Protein AF-A0A937WG40-F1 (afdb_monomer)

Secondary structure (DSSP, 8-state):
----HHHHHHHHHHHHHHHHHHHHHHHHHHHHHHHS---HHHHHHHHH---HHHHHHHHHHHTTS-HHHHHHHHHHH--

Radius of gyration: 14.98 Å; Cα contacts (8 Å, |Δi|>4): 62; chains: 1; bounding box: 38×21×43 Å

Structure (mmCIF, N/CA/C/O backbone):
data_AF-A0A937WG40-F1
#
_entry.id   AF-A0A937WG40-F1
#
loop_
_atom_site.group_PDB
_atom_site.id
_atom_site.type_symbol
_atom_site.label_atom_id
_atom_site.label_alt_id
_atom_site.label_comp_id
_atom_site.label_asym_id
_atom_site.label_entity_id
_atom_site.label_seq_id
_atom_site.pdbx_PDB_ins_code
_atom_site.Cartn_x
_atom_site.Cartn_y
_atom_site.Cartn_z
_atom_site.occupancy
_atom_site.B_iso_or_equiv
_atom_site.auth_seq_id
_atom_site.auth_comp_id
_atom_site.auth_asym_id
_atom_site.auth_atom_id
_atom_site.pdbx_PDB_model_num
ATOM 1 N N . MET A 1 1 ? -25.994 12.040 27.231 1.00 54.09 1 MET A N 1
ATOM 2 C CA . MET A 1 1 ? -26.008 10.704 26.593 1.00 54.09 1 MET A CA 1
ATOM 3 C C . MET A 1 1 ? -24.571 10.207 26.541 1.00 54.09 1 MET A C 1
ATOM 5 O O . MET A 1 1 ? -23.761 10.838 25.878 1.00 54.09 1 MET A O 1
ATOM 9 N N . L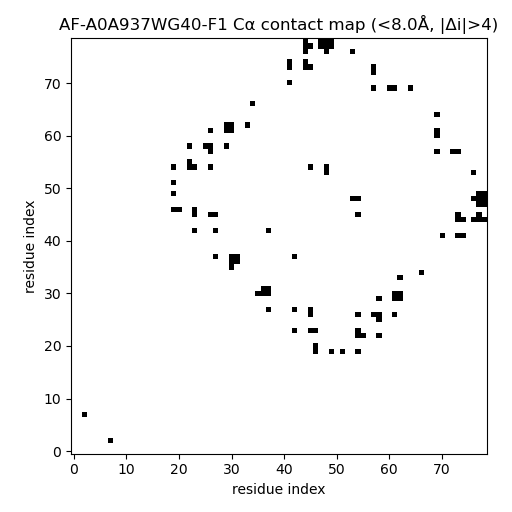YS A 1 2 ? -24.201 9.173 27.309 1.00 61.31 2 LYS A N 1
ATOM 10 C CA . LYS A 1 2 ? -22.859 8.578 27.206 1.00 61.31 2 LYS A CA 1
ATOM 11 C C . LYS A 1 2 ? -22.869 7.691 25.963 1.00 61.31 2 LYS A C 1
ATOM 13 O O . LYS A 1 2 ? -23.599 6.705 25.949 1.00 61.31 2 LYS A O 1
ATOM 18 N N . GLN A 1 3 ? -22.146 8.068 24.909 1.00 62.34 3 GLN A N 1
ATOM 19 C CA . GLN A 1 3 ? -21.924 7.156 23.786 1.00 62.34 3 GLN A CA 1
ATOM 20 C C . GLN A 1 3 ? -21.340 5.850 24.340 1.00 62.34 3 GLN A C 1
ATOM 22 O O . GLN A 1 3 ? -20.403 5.878 25.140 1.00 62.34 3 GLN A O 1
ATOM 27 N N . SER A 1 4 ? -21.943 4.722 23.961 1.00 81.31 4 SER A N 1
ATOM 28 C CA . SER A 1 4 ? -21.472 3.392 24.350 1.00 81.31 4 SER A CA 1
ATOM 29 C C . SER A 1 4 ? -20.014 3.228 23.914 1.00 81.31 4 SER A C 1
ATOM 31 O O . SER A 1 4 ? -19.671 3.554 22.776 1.00 81.31 4 SER A O 1
ATOM 33 N N . SER A 1 5 ? -19.150 2.735 24.806 1.00 85.19 5 SER A N 1
ATOM 34 C CA . SER A 1 5 ? -17.724 2.502 24.520 1.00 85.19 5 SER A CA 1
ATOM 35 C C . SER A 1 5 ? -17.516 1.619 23.285 1.00 85.19 5 SER A C 1
ATOM 37 O O . SER A 1 5 ? -16.559 1.818 22.542 1.00 85.19 5 SER A O 1
ATOM 39 N N . VAL A 1 6 ? -18.460 0.711 23.024 1.00 88.75 6 VAL A N 1
ATOM 40 C CA . VAL A 1 6 ? -18.495 -0.149 21.835 1.00 88.75 6 VAL A CA 1
ATOM 41 C C . VAL A 1 6 ? -18.679 0.671 20.558 1.00 88.75 6 VAL A C 1
ATOM 43 O O . VAL A 1 6 ? -17.950 0.472 19.593 1.00 88.75 6 VAL A O 1
ATOM 46 N N . VAL A 1 7 ? -19.605 1.634 20.555 1.00 90.19 7 VAL A N 1
ATOM 47 C CA . VAL A 1 7 ? -19.877 2.478 19.379 1.00 90.19 7 VAL A CA 1
ATOM 48 C C . VAL A 1 7 ? -18.661 3.335 19.043 1.00 90.19 7 VAL A C 1
ATOM 50 O O . VAL A 1 7 ? -18.287 3.438 17.880 1.00 90.19 7 VAL A O 1
ATOM 53 N N . LYS A 1 8 ? -17.995 3.899 20.058 1.00 89.62 8 LYS A N 1
ATOM 54 C CA . LYS A 1 8 ? -16.767 4.673 19.845 1.00 89.62 8 LYS A CA 1
ATOM 55 C C . LYS A 1 8 ? -15.652 3.813 19.240 1.00 89.62 8 LYS A C 1
ATOM 57 O O . LYS A 1 8 ? -15.042 4.223 18.262 1.00 89.62 8 LYS A O 1
ATOM 62 N N . ALA A 1 9 ? -15.435 2.609 19.771 1.00 91.12 9 ALA A N 1
ATOM 63 C CA . ALA A 1 9 ? -14.419 1.695 19.252 1.00 91.12 9 ALA A CA 1
ATOM 64 C C . ALA A 1 9 ? -14.688 1.268 17.797 1.00 91.12 9 ALA A C 1
ATOM 66 O O . ALA A 1 9 ? -13.748 1.141 17.014 1.00 91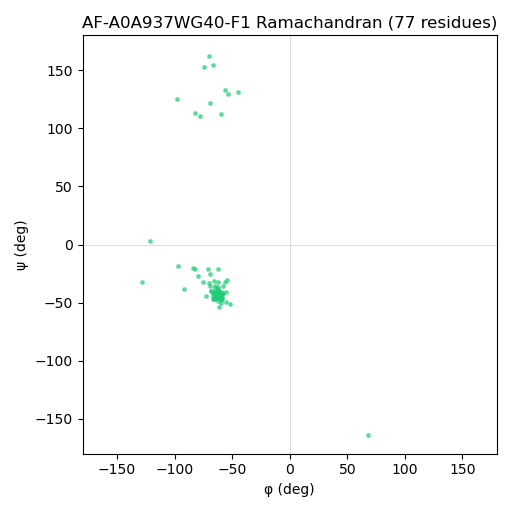.12 9 ALA A O 1
ATOM 67 N N . LEU A 1 10 ? -15.959 1.077 17.423 1.00 93.19 10 LEU A N 1
ATOM 68 C CA . LEU A 1 10 ? -16.347 0.774 16.043 1.00 93.19 10 LEU A CA 1
ATOM 69 C C . LEU A 1 10 ? -16.060 1.949 15.099 1.00 93.19 10 LEU A C 1
ATOM 71 O O . LEU A 1 10 ? -15.434 1.739 14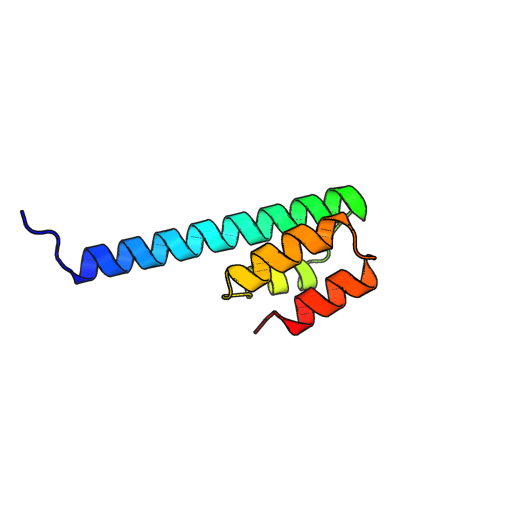.065 1.00 93.19 10 LEU A O 1
ATOM 75 N N . LEU A 1 11 ? -16.432 3.174 15.483 1.00 93.75 11 LEU A N 1
ATOM 76 C CA . LEU A 1 11 ? -16.155 4.380 14.692 1.00 93.75 11 LEU A CA 1
ATOM 77 C C . LEU A 1 11 ? -14.652 4.642 14.536 1.00 93.75 11 LEU A C 1
ATOM 79 O O . LEU A 1 11 ? -14.193 5.021 13.461 1.00 93.75 11 LEU A O 1
ATOM 83 N N . ASP A 1 12 ? -13.871 4.420 15.596 1.00 92.31 12 ASP A N 1
ATOM 84 C CA . ASP A 1 12 ? -12.414 4.556 15.541 1.00 92.31 12 ASP A CA 1
ATOM 85 C C . ASP A 1 12 ? -11.794 3.508 14.601 1.00 92.31 12 ASP A C 1
ATOM 87 O O . ASP A 1 12 ? -10.850 3.814 13.869 1.00 92.31 12 ASP A O 1
ATOM 91 N N . LYS A 1 13 ? -12.328 2.279 14.583 1.00 90.69 13 LYS A N 1
ATOM 92 C CA . LYS A 1 13 ? -11.892 1.223 13.660 1.00 90.69 13 LYS A CA 1
ATOM 93 C C . LYS A 1 13 ? -12.236 1.564 12.209 1.00 90.69 13 LYS A C 1
ATOM 95 O O . LYS A 1 13 ? -11.368 1.455 11.350 1.00 90.69 13 LYS A O 1
ATOM 100 N N . GLU A 1 14 ? -13.462 2.005 11.950 1.00 92.44 14 GLU A N 1
ATOM 101 C CA . GLU A 1 14 ? -13.921 2.406 10.617 1.00 92.44 14 GLU A CA 1
ATOM 102 C C . GLU A 1 14 ? -13.095 3.578 10.074 1.00 92.44 14 GLU A C 1
ATOM 104 O O . GLU A 1 14 ? -12.582 3.515 8.960 1.00 92.44 14 GLU A O 1
ATOM 109 N N . ARG A 1 15 ? -12.856 4.607 10.898 1.00 92.62 15 ARG A N 1
ATOM 110 C CA . ARG A 1 15 ? -12.001 5.742 10.527 1.00 92.62 15 ARG A CA 1
ATOM 111 C C . ARG A 1 15 ? -10.583 5.295 10.173 1.00 92.62 15 ARG A C 1
ATOM 113 O O . ARG A 1 15 ? -10.025 5.782 9.195 1.00 92.62 15 ARG A O 1
ATOM 120 N N . LYS A 1 16 ? -9.995 4.382 10.953 1.00 90.81 16 LYS A N 1
ATOM 121 C CA . LYS A 1 16 ? -8.668 3.827 10.646 1.00 90.81 16 LYS A CA 1
ATOM 122 C C . LYS A 1 16 ? -8.663 3.073 9.321 1.00 90.81 16 LYS A C 1
ATOM 124 O O . LYS A 1 16 ? -7.711 3.204 8.561 1.00 90.81 16 LYS A O 1
ATOM 129 N N . GLU A 1 17 ? -9.715 2.313 9.032 1.00 91.06 17 GLU A N 1
ATOM 130 C CA . GLU A 1 17 ? -9.826 1.584 7.770 1.00 91.06 17 GLU A CA 1
ATOM 131 C C . GLU A 1 17 ? -9.949 2.527 6.564 1.00 91.06 17 GLU A C 1
ATOM 133 O O . GLU A 1 17 ? -9.291 2.287 5.554 1.00 91.06 17 GLU A O 1
ATOM 138 N N . ILE A 1 18 ? -10.725 3.610 6.680 1.00 91.44 18 ILE A N 1
ATOM 139 C CA . ILE A 1 18 ? -10.859 4.634 5.631 1.00 91.44 18 ILE A CA 1
ATOM 140 C C . ILE A 1 18 ? -9.506 5.287 5.346 1.00 91.44 18 ILE A C 1
ATOM 142 O O . ILE A 1 18 ? -9.031 5.231 4.217 1.00 91.44 18 ILE A O 1
ATOM 146 N N . VAL A 1 19 ? -8.835 5.809 6.379 1.00 91.25 19 VAL A N 1
ATOM 147 C CA . VAL A 1 19 ? -7.524 6.473 6.234 1.00 91.25 19 VAL A CA 1
ATOM 148 C C . VAL A 1 19 ? -6.488 5.540 5.606 1.00 91.25 19 VAL A C 1
ATOM 150 O O . VAL A 1 19 ? -5.622 5.964 4.843 1.00 91.25 19 VAL A O 1
ATOM 153 N N . ARG A 1 20 ? -6.556 4.247 5.926 1.00 92.69 20 ARG A N 1
ATOM 154 C CA . ARG A 1 20 ? -5.677 3.233 5.347 1.00 92.69 20 ARG A CA 1
ATOM 155 C C . ARG A 1 20 ? -5.935 3.032 3.853 1.00 92.69 20 ARG A C 1
ATOM 157 O O . ARG A 1 20 ? -4.974 2.971 3.093 1.00 92.69 20 ARG A O 1
ATOM 164 N N . LYS A 1 21 ? -7.204 2.941 3.438 1.00 91.75 21 LYS A N 1
ATOM 165 C CA . LYS A 1 21 ? -7.584 2.816 2.021 1.00 91.75 21 LYS A CA 1
ATOM 166 C C . LYS A 1 21 ? -7.185 4.055 1.223 1.00 91.75 21 LYS A C 1
ATOM 168 O O . LYS A 1 21 ? -6.534 3.900 0.201 1.00 91.75 21 LYS A O 1
ATOM 173 N N . GLU A 1 22 ? -7.449 5.250 1.751 1.00 93.88 22 GLU A N 1
ATOM 174 C CA . GLU A 1 22 ? -7.028 6.517 1.130 1.00 93.88 22 GLU A CA 1
ATOM 175 C C . GLU A 1 22 ? -5.512 6.542 0.882 1.00 93.88 22 GLU A C 1
ATOM 177 O O . GLU A 1 22 ? -5.050 6.913 -0.190 1.00 93.88 22 GLU A O 1
ATOM 182 N N . ARG A 1 23 ? -4.706 6.048 1.830 1.00 93.81 23 ARG A N 1
ATOM 183 C CA . ARG A 1 23 ? -3.251 5.963 1.628 1.00 93.81 23 ARG A CA 1
ATOM 184 C C . ARG A 1 23 ? -2.822 4.932 0.600 1.00 93.81 23 ARG A C 1
ATOM 186 O O . ARG A 1 23 ? -1.818 5.147 -0.073 1.00 93.81 23 ARG A O 1
ATOM 193 N N . ALA A 1 24 ? -3.516 3.802 0.511 1.00 95.44 24 ALA A N 1
ATOM 194 C CA . ALA A 1 24 ? -3.265 2.840 -0.555 1.00 95.44 24 ALA A CA 1
ATOM 195 C C . ALA A 1 24 ? -3.545 3.485 -1.925 1.00 95.44 24 ALA A C 1
ATOM 197 O O . ALA A 1 24 ? -2.720 3.363 -2.826 1.00 95.44 24 ALA A O 1
ATOM 198 N N . GLU A 1 25 ? -4.638 4.241 -2.045 1.00 95.38 25 GLU A N 1
ATOM 199 C CA . GLU A 1 25 ? -5.000 4.997 -3.253 1.00 95.38 25 GLU A CA 1
ATOM 200 C C . GLU A 1 25 ? -3.982 6.101 -3.591 1.00 95.38 25 GLU A C 1
ATOM 202 O O . GLU A 1 25 ? -3.593 6.241 -4.754 1.00 95.38 25 GLU A O 1
ATOM 207 N N . ASP A 1 26 ? -3.467 6.827 -2.592 1.00 96.19 26 ASP A N 1
ATOM 208 C CA . ASP A 1 26 ? -2.388 7.808 -2.786 1.00 96.19 26 ASP A CA 1
ATOM 209 C C . ASP A 1 26 ? -1.131 7.149 -3.373 1.00 96.19 26 ASP A C 1
ATOM 211 O O . ASP A 1 26 ? -0.488 7.688 -4.277 1.00 96.19 26 ASP A O 1
ATOM 215 N N . ILE A 1 27 ? -0.769 5.963 -2.873 1.00 96.44 27 ILE A N 1
ATOM 216 C CA . ILE A 1 27 ? 0.385 5.208 -3.371 1.00 96.44 27 ILE A CA 1
ATOM 217 C C . ILE A 1 27 ? 0.152 4.770 -4.818 1.00 96.44 27 ILE A C 1
ATOM 219 O O . ILE A 1 27 ? 1.043 4.963 -5.646 1.00 96.44 27 ILE A O 1
ATOM 223 N N . ILE A 1 28 ? -1.027 4.217 -5.128 1.00 96.19 28 ILE A N 1
ATOM 224 C CA . ILE A 1 28 ? -1.407 3.821 -6.494 1.00 96.19 28 ILE A CA 1
ATOM 225 C C . ILE A 1 28 ? -1.261 5.018 -7.433 1.00 96.19 28 ILE A C 1
ATOM 227 O O . ILE A 1 28 ? -0.542 4.926 -8.423 1.00 96.19 28 ILE A O 1
ATOM 231 N N . SER A 1 29 ? -1.820 6.168 -7.057 1.00 96.00 29 SER A N 1
ATOM 232 C CA . SER A 1 29 ? -1.760 7.396 -7.856 1.00 96.00 29 SER A CA 1
ATOM 233 C C . SER A 1 29 ? -0.320 7.843 -8.140 1.00 96.00 29 SER A C 1
ATOM 235 O O . SER A 1 29 ? 0.014 8.237 -9.259 1.00 96.00 29 SER A O 1
ATOM 237 N N . VAL A 1 30 ? 0.572 7.763 -7.145 1.00 96.69 30 VAL A N 1
ATOM 238 C CA . VAL A 1 30 ? 1.997 8.095 -7.325 1.00 96.69 30 VAL A CA 1
ATOM 23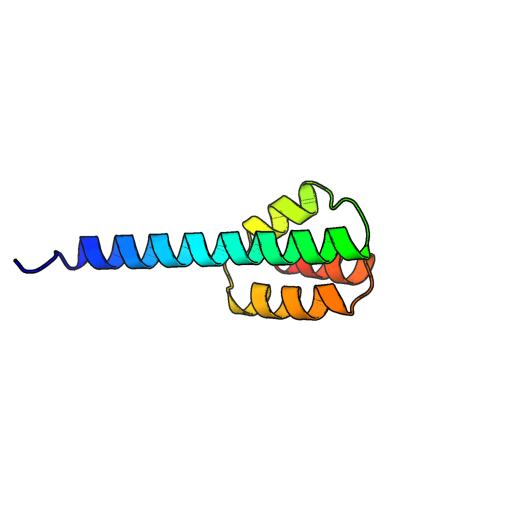9 C C . VAL A 1 30 ? 2.686 7.110 -8.271 1.00 96.69 30 VAL A C 1
ATOM 241 O O . VAL A 1 30 ? 3.496 7.520 -9.107 1.00 96.69 30 VAL A O 1
ATOM 244 N N . LEU A 1 31 ? 2.392 5.817 -8.146 1.00 96.00 31 LEU A N 1
ATOM 245 C CA . LEU A 1 31 ? 2.960 4.787 -9.013 1.00 96.00 31 LEU A CA 1
ATOM 246 C C . LEU A 1 31 ? 2.466 4.936 -10.453 1.00 96.00 31 LEU A C 1
ATOM 248 O O . LEU A 1 31 ? 3.289 4.885 -11.365 1.00 96.00 31 LEU A O 1
ATOM 252 N N . GLU A 1 32 ? 1.176 5.204 -10.652 1.00 95.94 32 GLU A N 1
ATOM 253 C CA . GLU A 1 32 ? 0.579 5.454 -11.966 1.00 95.94 32 GLU A CA 1
ATOM 254 C C . GLU A 1 32 ? 1.188 6.681 -12.644 1.00 95.94 32 GLU A C 1
ATOM 256 O O . GLU A 1 32 ? 1.581 6.627 -13.811 1.00 95.94 32 GLU A O 1
ATOM 261 N N . ALA A 1 33 ? 1.371 7.767 -11.890 1.00 96.19 33 ALA A N 1
ATOM 262 C CA . ALA A 1 33 ? 2.000 8.980 -12.397 1.00 96.19 33 ALA A CA 1
ATOM 263 C C . ALA A 1 33 ? 3.457 8.763 -12.846 1.00 96.19 33 ALA A C 1
ATOM 265 O O . ALA A 1 33 ? 3.924 9.431 -13.769 1.00 96.19 33 ALA A O 1
ATOM 266 N N . ARG A 1 34 ? 4.197 7.850 -12.201 1.00 95.75 34 ARG A N 1
ATOM 267 C CA . ARG A 1 34 ? 5.615 7.596 -12.517 1.00 95.75 34 ARG A CA 1
ATOM 268 C C . ARG A 1 34 ? 5.832 6.496 -13.544 1.00 95.75 34 ARG A C 1
ATOM 270 O O . ARG A 1 34 ? 6.764 6.588 -14.340 1.00 95.75 34 ARG A O 1
ATOM 277 N N . PHE A 1 35 ? 5.039 5.435 -13.482 1.00 94.62 35 PHE A N 1
ATOM 278 C CA . PHE A 1 35 ? 5.299 4.178 -14.181 1.00 94.62 35 PHE A CA 1
ATOM 279 C C . PHE A 1 35 ? 4.191 3.773 -15.150 1.00 94.62 35 PHE A C 1
ATOM 281 O O . PHE A 1 35 ? 4.287 2.693 -15.747 1.00 94.62 35 PHE A O 1
ATOM 288 N N . GLY A 1 36 ? 3.168 4.617 -15.297 1.00 94.12 36 GLY A N 1
ATOM 289 C CA . GLY A 1 36 ? 1.928 4.261 -15.965 1.00 94.12 36 GLY A CA 1
ATOM 290 C C . GLY A 1 36 ? 1.147 3.226 -15.164 1.00 94.12 36 GLY A C 1
ATOM 291 O O . GLY A 1 36 ? 1.434 2.978 -13.996 1.00 94.12 36 GLY A O 1
ATOM 292 N N . ASP A 1 37 ? 0.188 2.604 -15.834 1.00 93.69 37 ASP A N 1
ATOM 293 C CA . ASP A 1 37 ? -0.805 1.718 -15.234 1.00 93.69 37 ASP A CA 1
ATOM 294 C C . ASP A 1 37 ? -0.213 0.709 -14.229 1.00 93.69 37 ASP A C 1
ATOM 296 O O . ASP A 1 37 ? 0.794 0.026 -14.492 1.00 93.69 37 ASP A O 1
ATOM 300 N N . VAL A 1 38 ? -0.840 0.639 -13.054 1.00 93.81 38 VAL A N 1
ATOM 301 C CA . VAL A 1 38 ? -0.478 -0.279 -11.972 1.00 93.81 38 VAL A CA 1
ATOM 302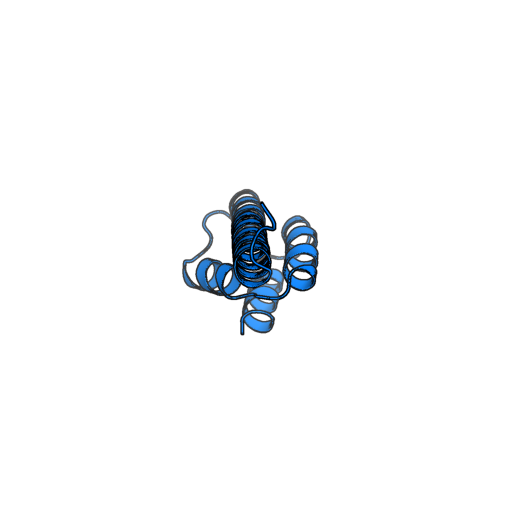 C C . VAL A 1 38 ? -1.405 -1.479 -12.044 1.00 93.81 38 VAL A C 1
ATOM 304 O O . VAL A 1 38 ? -2.619 -1.327 -12.005 1.00 93.81 38 VAL A O 1
ATOM 307 N N . ASN A 1 39 ? -0.839 -2.683 -12.120 1.00 92.62 39 ASN A N 1
ATOM 308 C CA . ASN A 1 39 ? -1.650 -3.892 -12.247 1.00 92.62 39 ASN A CA 1
ATOM 309 C C . ASN A 1 39 ? -2.502 -4.173 -10.990 1.00 92.62 39 ASN A C 1
ATOM 311 O O . ASN A 1 39 ? -2.116 -3.835 -9.866 1.00 92.62 39 ASN A O 1
ATOM 315 N N . ASP A 1 40 ? -3.613 -4.888 -11.184 1.00 94.00 40 ASP A N 1
ATOM 316 C CA . ASP A 1 40 ? -4.567 -5.243 -10.125 1.00 94.00 40 ASP A CA 1
ATOM 317 C C . ASP A 1 40 ? -3.927 -5.997 -8.951 1.00 94.00 40 ASP A C 1
ATOM 319 O O . ASP A 1 40 ? -4.353 -5.847 -7.809 1.00 94.00 40 ASP A O 1
ATOM 323 N N . THR A 1 41 ? -2.892 -6.80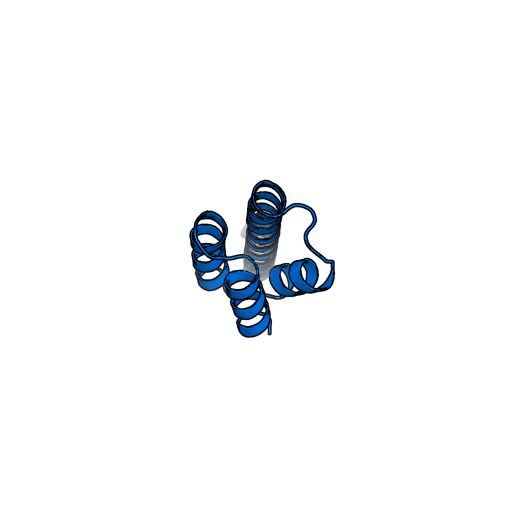8 -9.188 1.00 94.81 41 THR A N 1
ATOM 324 C CA . THR A 1 41 ? -2.195 -7.537 -8.116 1.00 94.81 41 THR A CA 1
ATOM 325 C C . THR A 1 41 ? -1.542 -6.568 -7.137 1.00 94.81 41 THR A C 1
ATOM 327 O O . THR A 1 41 ? -1.698 -6.716 -5.929 1.00 94.81 41 THR A O 1
ATOM 330 N N . ILE A 1 42 ? -0.846 -5.550 -7.644 1.00 95.31 42 ILE A N 1
ATOM 331 C CA . ILE A 1 42 ? -0.184 -4.536 -6.820 1.00 95.31 42 ILE A CA 1
ATOM 332 C C . ILE A 1 42 ? -1.214 -3.663 -6.103 1.00 95.31 42 ILE A C 1
ATOM 334 O O . ILE A 1 42 ? -1.040 -3.382 -4.915 1.00 95.31 42 ILE A O 1
ATOM 338 N N . GLN A 1 43 ? -2.307 -3.297 -6.776 1.00 94.81 43 GLN A N 1
ATOM 339 C CA . GLN A 1 43 ? -3.412 -2.572 -6.142 1.00 94.81 43 GLN A CA 1
ATOM 340 C C . GLN A 1 43 ? -4.020 -3.384 -4.986 1.00 94.81 43 GLN A C 1
ATOM 342 O O . GLN A 1 43 ? -4.153 -2.882 -3.869 1.00 94.81 43 GLN A O 1
ATOM 347 N N . ASN A 1 44 ? -4.301 -4.670 -5.212 1.00 94.88 44 ASN A N 1
ATOM 348 C CA . ASN A 1 44 ? -4.831 -5.570 -4.189 1.00 94.88 44 ASN A CA 1
ATOM 349 C C . ASN A 1 44 ? -3.860 -5.747 -3.014 1.00 94.88 44 ASN A C 1
ATOM 351 O O . ASN A 1 44 ? -4.288 -5.705 -1.860 1.00 94.88 44 ASN A O 1
ATOM 355 N N . CYS A 1 45 ? -2.558 -5.883 -3.286 1.00 96.00 45 CYS A N 1
ATOM 356 C CA . CYS A 1 45 ? -1.531 -5.922 -2.247 1.00 96.00 45 CYS A CA 1
ATOM 357 C C . CYS A 1 45 ? -1.544 -4.643 -1.400 1.00 96.00 45 CYS A C 1
ATOM 359 O O . CYS A 1 45 ? -1.564 -4.732 -0.177 1.00 96.00 45 CYS A O 1
ATOM 361 N N . LEU A 1 46 ? -1.596 -3.454 -2.012 1.00 95.00 46 LEU A N 1
ATOM 362 C CA . LEU A 1 46 ? -1.643 -2.182 -1.278 1.00 95.00 46 LEU A CA 1
ATOM 363 C C . LEU A 1 46 ? -2.868 -2.079 -0.364 1.00 95.00 46 LEU A C 1
ATOM 365 O O . LEU A 1 46 ? -2.743 -1.676 0.793 1.00 95.00 46 LEU A O 1
ATOM 369 N N . VAL A 1 47 ? -4.039 -2.493 -0.851 1.00 93.12 47 VAL A N 1
ATOM 370 C CA . VAL A 1 47 ? -5.281 -2.484 -0.064 1.00 93.12 47 VAL A CA 1
ATOM 371 C C . VAL A 1 47 ? -5.277 -3.557 1.036 1.00 93.12 47 VAL A C 1
ATOM 373 O O . VAL A 1 47 ? -5.998 -3.411 2.031 1.00 93.12 47 VAL A O 1
ATOM 376 N N . SER A 1 48 ? -4.462 -4.614 0.932 1.00 94.25 48 SER A N 1
ATOM 377 C CA . SER A 1 48 ? -4.344 -5.640 1.980 1.00 94.25 48 SER A CA 1
ATOM 378 C C . SER A 1 48 ? -3.444 -5.209 3.145 1.00 94.25 48 SER A C 1
ATOM 380 O O . SER A 1 48 ? -3.700 -5.615 4.281 1.00 94.25 48 SER A O 1
ATOM 382 N N . ILE A 1 49 ? -2.470 -4.318 2.913 1.00 94.44 49 ILE A N 1
ATOM 383 C CA . ILE A 1 49 ? -1.527 -3.844 3.940 1.00 94.44 49 ILE A CA 1
ATOM 384 C C . ILE A 1 49 ? -2.276 -3.170 5.094 1.00 94.44 49 ILE A C 1
ATOM 386 O O . ILE A 1 49 ? -2.867 -2.101 4.940 1.00 94.44 49 ILE A O 1
ATOM 390 N N . GLN A 1 50 ? -2.243 -3.795 6.273 1.00 92.06 50 GLN A N 1
ATOM 391 C CA . GLN A 1 50 ? -2.878 -3.279 7.495 1.00 92.06 50 GLN A CA 1
ATOM 392 C C . GLN A 1 50 ? -2.000 -2.276 8.252 1.00 92.06 50 GLN A C 1
ATOM 394 O O . GLN A 1 50 ? -2.504 -1.497 9.061 1.00 92.06 50 GLN A O 1
ATOM 399 N N . ASP A 1 51 ? -0.693 -2.303 7.996 1.00 92.31 51 ASP A N 1
ATOM 400 C CA . ASP A 1 51 ? 0.292 -1.475 8.682 1.00 92.31 51 ASP A CA 1
ATOM 401 C C . ASP A 1 51 ? 0.356 -0.066 8.065 1.00 92.31 51 ASP A C 1
ATOM 403 O O . ASP A 1 51 ? 0.768 0.144 6.921 1.00 92.31 51 ASP A O 1
ATOM 407 N N . GLU A 1 52 ? -0.057 0.923 8.856 1.00 90.94 52 GLU A N 1
ATOM 408 C CA . GLU A 1 52 ? -0.061 2.328 8.466 1.00 90.94 52 GLU A CA 1
ATOM 409 C C . GLU A 1 52 ? 1.356 2.884 8.227 1.00 90.94 52 GLU A C 1
ATOM 411 O O . GLU A 1 52 ? 1.548 3.718 7.332 1.00 90.94 52 GLU A O 1
ATOM 416 N N . ASP A 1 53 ? 2.351 2.444 8.998 1.00 92.12 53 ASP A N 1
ATOM 417 C CA . ASP A 1 53 ? 3.735 2.891 8.844 1.00 92.12 53 ASP A CA 1
ATOM 418 C C . ASP A 1 53 ? 4.388 2.242 7.619 1.00 92.12 53 ASP A C 1
ATOM 420 O O . ASP A 1 53 ? 5.147 2.909 6.907 1.00 92.12 53 ASP A O 1
ATOM 424 N N . ALA A 1 54 ? 4.007 1.004 7.288 1.00 95.62 54 ALA A N 1
ATOM 425 C CA . ALA A 1 54 ? 4.372 0.373 6.022 1.00 95.62 54 ALA A CA 1
ATOM 426 C C . ALA A 1 54 ? 3.821 1.158 4.818 1.00 95.62 54 ALA A C 1
ATOM 428 O O . ALA A 1 54 ? 4.569 1.446 3.882 1.00 95.62 54 ALA A O 1
ATOM 429 N N . LEU A 1 55 ? 2.556 1.596 4.860 1.00 95.00 55 LEU A N 1
ATOM 430 C CA . LEU A 1 55 ? 1.977 2.448 3.810 1.00 95.00 55 LEU A CA 1
ATOM 431 C C . LEU A 1 55 ? 2.700 3.799 3.702 1.00 95.00 55 LEU A C 1
ATOM 433 O O . LEU A 1 55 ? 3.031 4.239 2.603 1.00 95.00 55 LEU A O 1
ATOM 437 N N . ARG A 1 56 ? 3.031 4.453 4.825 1.00 94.38 56 ARG A N 1
ATOM 438 C CA . ARG A 1 56 ? 3.832 5.699 4.803 1.00 94.38 56 ARG A CA 1
ATOM 439 C C . ARG A 1 56 ? 5.200 5.494 4.171 1.00 94.38 56 ARG A C 1
ATOM 441 O O . ARG A 1 56 ? 5.673 6.354 3.424 1.00 94.38 56 ARG A O 1
ATOM 448 N N . TYR A 1 57 ? 5.852 4.386 4.505 1.00 95.75 57 TYR A N 1
ATOM 449 C CA . TYR A 1 57 ? 7.133 4.021 3.925 1.00 95.75 57 TYR A CA 1
ATOM 450 C C . TYR A 1 57 ? 7.007 3.813 2.413 1.00 95.75 57 TYR A C 1
ATOM 452 O O . TYR A 1 57 ? 7.772 4.408 1.650 1.00 95.75 57 TYR A O 1
ATOM 460 N N 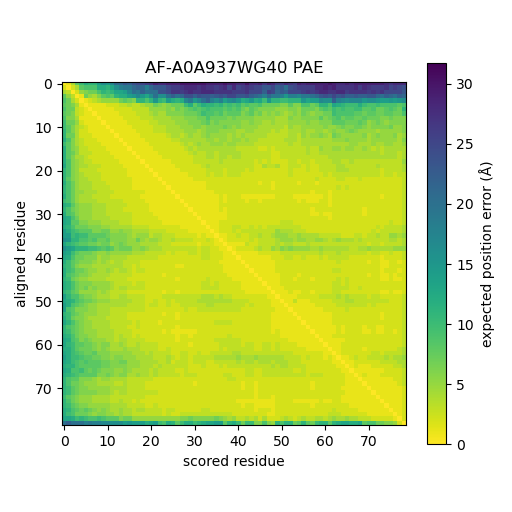. LEU A 1 58 ? 6.007 3.045 1.976 1.00 96.69 58 LEU A N 1
ATOM 461 C CA . LEU A 1 58 ? 5.734 2.789 0.566 1.00 96.69 58 LEU A CA 1
ATOM 462 C C . LEU A 1 58 ? 5.413 4.064 -0.206 1.00 96.69 58 LEU A C 1
ATOM 464 O O . LEU A 1 58 ? 5.945 4.232 -1.296 1.00 96.69 58 LEU A O 1
ATOM 468 N N . LEU A 1 59 ? 4.650 5.002 0.355 1.00 95.06 59 LEU A N 1
ATOM 469 C CA . LEU A 1 59 ? 4.363 6.284 -0.294 1.00 95.06 59 LEU A CA 1
ATOM 470 C C . LEU A 1 59 ? 5.644 7.073 -0.593 1.00 95.06 59 LEU A C 1
ATOM 472 O O . LEU A 1 59 ? 5.852 7.537 -1.712 1.00 95.06 59 LEU A O 1
ATOM 476 N N . ARG A 1 60 ? 6.562 7.155 0.379 1.00 94.62 60 ARG A N 1
ATOM 477 C CA . ARG A 1 60 ? 7.867 7.808 0.176 1.00 94.62 60 ARG A CA 1
ATOM 478 C C . ARG A 1 60 ? 8.709 7.081 -0.868 1.00 94.62 60 ARG A C 1
ATOM 480 O O . ARG A 1 60 ? 9.351 7.722 -1.693 1.00 94.62 60 ARG A O 1
ATOM 487 N N . GLN A 1 61 ? 8.725 5.750 -0.830 1.00 95.25 61 GLN A N 1
ATOM 488 C CA . GLN A 1 61 ? 9.489 4.940 -1.780 1.00 95.25 61 GLN A CA 1
ATOM 489 C C . GLN A 1 61 ? 8.899 4.992 -3.189 1.00 95.25 61 GLN A C 1
ATOM 491 O O . GLN A 1 61 ? 9.656 4.999 -4.154 1.00 95.25 61 GLN A O 1
ATOM 496 N N . SER A 1 62 ? 7.581 5.111 -3.320 1.00 94.19 62 SER A N 1
ATOM 497 C CA . SER A 1 62 ? 6.886 5.191 -4.606 1.00 94.19 62 SER A CA 1
ATOM 498 C C . SER A 1 62 ? 7.288 6.422 -5.400 1.00 94.19 62 SER A C 1
ATOM 500 O O . SER A 1 62 ? 7.194 6.389 -6.617 1.00 94.19 62 SER A O 1
ATOM 502 N N . ALA A 1 63 ? 7.825 7.462 -4.755 1.00 90.94 63 ALA A N 1
ATOM 503 C CA . ALA A 1 63 ? 8.374 8.638 -5.424 1.00 90.94 63 ALA A CA 1
ATOM 504 C C . ALA A 1 63 ? 9.819 8.468 -5.941 1.00 90.94 63 ALA A C 1
ATOM 506 O O . ALA A 1 63 ? 10.228 9.216 -6.827 1.00 90.94 63 ALA A O 1
ATOM 507 N N . VAL A 1 64 ? 10.602 7.515 -5.413 1.00 93.94 64 VAL A N 1
ATOM 508 C CA . VAL A 1 64 ? 12.062 7.445 -5.660 1.00 93.94 64 VAL A CA 1
ATOM 509 C C . VAL A 1 64 ? 12.578 6.090 -6.140 1.00 93.94 64 VAL A C 1
ATOM 511 O O . VAL A 1 64 ? 13.527 6.054 -6.915 1.00 93.94 64 VAL A O 1
ATOM 514 N N . ALA A 1 65 ? 11.973 4.981 -5.716 1.00 93.69 65 ALA A N 1
ATOM 515 C CA . ALA A 1 65 ? 12.413 3.634 -6.072 1.00 93.69 65 ALA A CA 1
ATOM 516 C C . ALA A 1 65 ? 12.140 3.323 -7.550 1.00 93.69 65 ALA A C 1
ATOM 518 O O . ALA A 1 65 ? 11.323 3.994 -8.187 1.00 93.69 65 ALA A O 1
ATOM 519 N N . GLU A 1 66 ? 12.810 2.301 -8.079 1.00 95.19 66 GLU A N 1
ATOM 520 C CA . GLU A 1 66 ? 12.510 1.712 -9.385 1.00 95.19 66 GLU A CA 1
ATOM 521 C C . GLU A 1 66 ? 11.233 0.862 -9.325 1.00 95.19 66 GLU A C 1
ATOM 523 O O . GLU A 1 66 ? 10.910 0.300 -8.275 1.00 95.19 66 GLU A O 1
ATOM 528 N N . LYS A 1 67 ? 10.527 0.726 -10.459 1.00 92.50 67 LYS A N 1
ATOM 529 C CA . LYS A 1 67 ? 9.236 0.015 -10.548 1.00 92.50 67 LYS A CA 1
ATOM 530 C C . LYS A 1 67 ? 9.303 -1.398 -9.952 1.00 92.50 67 LYS A C 1
ATOM 532 O O . LYS A 1 67 ? 8.526 -1.734 -9.066 1.00 92.50 67 LYS A O 1
ATOM 537 N N . GLY A 1 68 ? 10.280 -2.202 -10.370 1.00 94.12 68 GLY A N 1
ATOM 538 C CA . GLY A 1 68 ? 10.406 -3.582 -9.889 1.00 94.12 68 GLY A CA 1
ATOM 539 C C . GLY A 1 68 ? 10.746 -3.687 -8.397 1.00 94.12 68 GLY A C 1
ATOM 540 O O . GLY A 1 68 ? 10.317 -4.625 -7.728 1.00 94.12 68 GLY A O 1
ATOM 541 N N . ASP A 1 69 ? 11.489 -2.724 -7.847 1.00 96.00 69 ASP A N 1
ATOM 542 C CA . ASP A 1 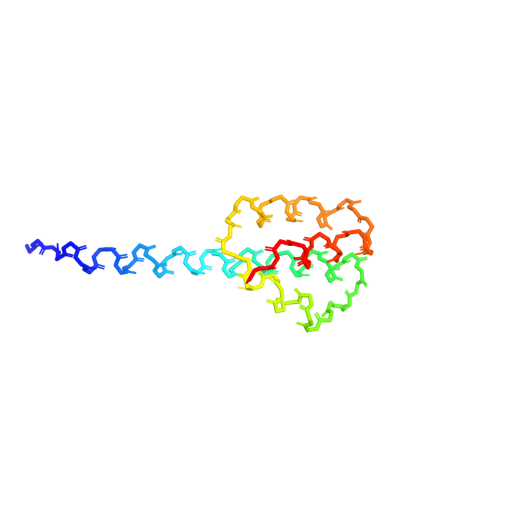69 ? 11.825 -2.706 -6.420 1.00 96.00 69 ASP A CA 1
ATOM 543 C C . ASP A 1 69 ? 10.625 -2.345 -5.554 1.00 96.00 69 ASP A C 1
ATOM 545 O O . ASP A 1 69 ? 10.399 -2.983 -4.522 1.00 96.00 69 ASP A O 1
ATOM 549 N N . ILE A 1 70 ? 9.854 -1.332 -5.960 1.00 96.25 70 ILE A N 1
ATOM 550 C CA . ILE A 1 70 ? 8.673 -0.927 -5.200 1.00 96.25 70 ILE A CA 1
ATOM 551 C C . ILE A 1 70 ? 7.584 -1.998 -5.262 1.00 96.25 70 ILE A C 1
ATOM 553 O O . ILE A 1 70 ? 7.016 -2.326 -4.224 1.00 96.25 70 ILE A O 1
ATOM 557 N N . GLU A 1 71 ? 7.372 -2.629 -6.417 1.00 94.81 71 GLU A N 1
ATOM 558 C CA . GLU A 1 71 ? 6.425 -3.739 -6.564 1.00 94.81 71 GLU A CA 1
ATOM 559 C C . GLU A 1 71 ? 6.789 -4.921 -5.653 1.00 94.81 71 GLU A C 1
ATOM 561 O O . GLU A 1 71 ? 5.940 -5.418 -4.913 1.00 94.81 71 GLU A O 1
ATOM 566 N N . ARG A 1 72 ? 8.069 -5.324 -5.609 1.00 95.50 72 ARG A N 1
ATOM 567 C CA . ARG A 1 72 ? 8.535 -6.373 -4.683 1.00 95.50 72 ARG A CA 1
ATOM 568 C C . ARG A 1 72 ? 8.306 -6.012 -3.218 1.00 95.50 72 ARG A C 1
ATOM 570 O O . ARG A 1 72 ? 7.915 -6.875 -2.437 1.00 95.50 72 ARG A O 1
ATOM 577 N N . LYS A 1 73 ? 8.546 -4.755 -2.832 1.00 95.81 73 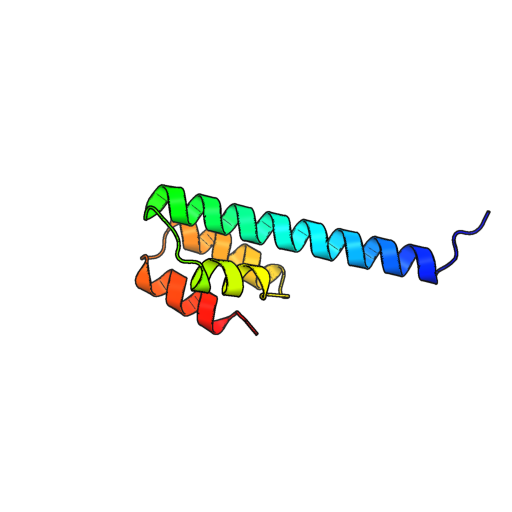LYS A N 1
ATOM 578 C CA . LYS A 1 73 ? 8.301 -4.285 -1.459 1.00 95.81 73 LYS A CA 1
ATOM 579 C C . LYS A 1 73 ? 6.818 -4.308 -1.108 1.00 95.81 73 LYS A C 1
ATOM 581 O O . LYS A 1 73 ? 6.481 -4.704 0.000 1.00 95.81 73 LYS A O 1
ATOM 586 N N . ILE A 1 74 ? 5.952 -3.912 -2.039 1.00 95.94 74 ILE A N 1
ATOM 587 C CA . ILE A 1 74 ? 4.499 -3.962 -1.857 1.00 95.94 74 ILE A CA 1
ATOM 588 C C . ILE A 1 74 ? 4.054 -5.402 -1.593 1.00 95.94 74 ILE A C 1
ATOM 590 O O . ILE A 1 74 ? 3.398 -5.651 -0.587 1.00 95.94 74 ILE A O 1
ATOM 594 N N . VAL A 1 75 ? 4.485 -6.354 -2.427 1.00 95.69 75 VAL A N 1
ATOM 595 C CA . VAL A 1 75 ? 4.158 -7.781 -2.253 1.00 95.69 75 VAL A CA 1
ATOM 596 C C . VAL A 1 75 ? 4.709 -8.338 -0.935 1.00 95.69 75 VAL A C 1
ATOM 598 O O . VAL A 1 75 ? 4.046 -9.127 -0.271 1.00 95.69 75 VAL A O 1
ATOM 601 N N . ALA A 1 76 ? 5.908 -7.923 -0.519 1.00 94.94 76 ALA A N 1
ATOM 602 C CA . ALA A 1 76 ? 6.501 -8.378 0.740 1.00 94.94 76 ALA A CA 1
ATOM 603 C C . ALA A 1 76 ? 5.780 -7.844 1.992 1.00 94.94 76 ALA A C 1
ATOM 605 O O . ALA A 1 76 ? 5.886 -8.447 3.058 1.00 94.94 76 ALA A O 1
ATOM 606 N N . LEU A 1 77 ? 5.094 -6.704 1.878 1.00 94.44 77 LEU A N 1
ATOM 607 C CA . LEU A 1 77 ? 4.377 -6.058 2.979 1.00 94.44 77 LEU A CA 1
ATOM 608 C C . LEU A 1 77 ? 2.881 -6.388 2.987 1.00 94.44 77 LEU A C 1
ATOM 610 O O . LEU A 1 77 ? 2.236 -6.212 4.021 1.00 94.44 77 LEU A O 1
ATOM 614 N N . SER A 1 78 ? 2.328 -6.858 1.866 1.00 91.44 78 SER A N 1
ATOM 615 C CA . SER A 1 78 ? 0.968 -7.389 1.815 1.00 91.44 78 SER A CA 1
ATOM 616 C C . SER A 1 78 ? 0.900 -8.713 2.571 1.00 91.44 78 SER A C 1
ATOM 618 O O . SER A 1 78 ? 1.625 -9.653 2.243 1.00 91.44 78 SER A O 1
ATOM 620 N N . VAL A 1 79 ? 0.032 -8.766 3.581 1.00 75.56 79 VAL A N 1
ATOM 621 C CA . VAL A 1 79 ? -0.259 -9.945 4.415 1.00 75.56 79 VAL A CA 1
ATOM 622 C C . VAL A 1 79 ? -1.705 -10.367 4.221 1.00 75.56 79 VAL A C 1
ATOM 624 O O . VAL A 1 79 ? -2.532 -9.469 3.919 1.00 75.56 79 VAL A O 1
#

Sequence (79 aa):
MKQSSVVKALLDKERKEIVRKERAEDIISVLEARFGDVNDTIQNCLVSIQDEDALRYLLRQSAVAEKGDIERKIVALSV

Solvent-accessible surface area (backbone atoms only — not comparable to full-atom values): 4474 Å² total; per-residue (Å²): 132,83,76,54,71,66,59,54,54,50,53,55,50,52,51,51,52,50,57,49,45,53,50,29,50,53,33,50,53,45,36,31,73,74,70,41,87,72,56,69,68,60,54,52,24,42,64,43,38,82,52,66,66,59,50,55,50,47,43,60,39,46,77,71,54,55,72,73,59,47,52,52,50,41,56,72,59,31,106

pLDDT: mean 92.13, std 7.32, range [54.09, 96.69]

Foldseek 3Di:
DPDDPVVVVVVVVVVLLVVQLVLLVLLLVLLCVPPNHDDPVLSVLSNQQSDPVLSVVLNVCSNPPDPVVSSVSSNVRRD

Mean predicted aligned error: 4.34 Å